Protein AF-A0A2M6K9W8-F1 (afdb_monomer)

Foldseek 3Di:
DKDKDKDADCDQDWFAPKDKDKDAWDDKAWDDWPPVPPRTRHNPTITIIMTDGDDPAWDKMKMKIWTDDPRDIDIDMDIDIDGDDPPPPPPPPPDPPDDDDDDDDDDDPDDDDDDPPVPPPVVVVVVVVVVVVVVVPPPD

Organism: NCBI:txid1974570

Solvent-accessible surface area (backbone atoms only — not comparable to full-atom values): 8978 Å² total; per-residue (Å²): 87,78,50,78,46,78,47,69,36,91,60,92,67,53,24,32,81,68,44,68,51,48,79,71,36,59,73,68,42,83,74,50,37,66,83,86,71,79,78,43,49,32,61,90,34,50,36,33,32,38,30,49,33,91,75,94,51,62,40,80,38,47,36,40,42,36,28,31,46,98,92,42,76,50,74,52,74,50,76,49,76,49,80,51,79,77,84,76,75,68,76,88,69,84,68,76,87,77,79,88,73,82,78,89,85,74,90,72,90,81,79,85,82,82,73,69,83,69,63,58,65,61,56,53,56,56,54,54,53,53,53,55,60,56,60,67,69,72,78,121

pLDDT: mean 79.59, std 19.23, range [40.41, 97.88]

Sequence (140 aa):
VTYTNKVTNPGTVALNNVRLTDDKCGPVEYISGDTNGDSELDTTETWVYTCQAELTKTTINTITASGEANGLIARDFAIVTVVVAPVVVAPVVVAPVVVPKLPNTGVTSARNNIPWNIIVPAGIFAVLTLFYFTRRKQII

Nearest PDB structures (foldseek):
  1gyv-assembly1_A  TM=5.907E-01  e=1.421E-02  Mus musculus
  3zy7-assembly1_B  TM=5.871E-01  e=1.777E-02  Mus musculus
  3mnm-assembly1_A  TM=5.242E-01  e=1.777E-02  Saccharomyces cerevisiae
  3mnm-assembly3_C  TM=5.075E-01  e=4.605E-02  Saccharomyces cerevisiae
  8iox-assembly5_I  TM=3.648E-01  e=2.194E+00  Escherichia coli

Radius of gyration: 37.8 Å; Cα contacts (8 Å, |Δi|>4): 186; chains: 1; bounding box: 104×50×60 Å

Mean predicted aligned error: 15.9 Å

Secondary structure (DSSP, 8-state):
-EEEEEEE--SSS-BEEEEEEESS--S-EEEE--SSSSSSB-TT-EEEEEEE---SS-EEEEEEEEEEETTEEEEEEEEEEE----------------PPPPP------------GGGTHHHHHHHHHHHHHHHHHTS--

Structure (mmCIF, N/CA/C/O backbone):
data_AF-A0A2M6K9W8-F1
#
_entry.id   AF-A0A2M6K9W8-F1
#
loop_
_atom_site.group_PDB
_atom_site.id
_atom_site.type_symbol
_atom_site.label_atom_id
_atom_site.label_alt_id
_atom_site.label_comp_id
_atom_site.label_asym_id
_atom_site.label_entity_id
_atom_site.label_seq_id
_atom_site.pdbx_PDB_ins_code
_atom_site.Cartn_x
_atom_site.Cartn_y
_atom_site.Cartn_z
_atom_site.occupancy
_atom_site.B_iso_or_equiv
_atom_site.auth_seq_id
_atom_site.auth_comp_id
_atom_site.auth_asym_id
_atom_site.auth_atom_id
_atom_site.pdbx_PDB_model_num
ATOM 1 N N . VAL A 1 1 ? -4.841 -5.927 13.943 1.00 93.00 1 VAL A N 1
ATOM 2 C CA . VAL A 1 1 ? -5.210 -6.067 12.516 1.00 93.00 1 VAL A CA 1
ATOM 3 C C . VAL A 1 1 ? -3.937 -5.985 11.707 1.00 93.00 1 VAL A C 1
ATOM 5 O O . VAL A 1 1 ? -3.122 -5.114 11.986 1.00 93.00 1 VAL A O 1
ATOM 8 N N . THR A 1 2 ? -3.752 -6.906 10.768 1.00 94.50 2 THR A N 1
ATOM 9 C CA . THR A 1 2 ? -2.596 -6.912 9.865 1.00 94.50 2 THR A CA 1
ATOM 10 C C . THR A 1 2 ? -3.071 -6.478 8.491 1.00 94.50 2 THR A C 1
ATOM 12 O O . THR A 1 2 ? -4.002 -7.081 7.957 1.00 94.50 2 THR A O 1
ATOM 15 N N . TYR A 1 3 ? -2.452 -5.439 7.940 1.00 95.12 3 TYR A N 1
ATOM 16 C CA . TYR A 1 3 ? -2.710 -4.992 6.578 1.00 95.12 3 TYR A CA 1
ATOM 17 C C . TYR A 1 3 ? -1.643 -5.559 5.652 1.00 95.12 3 TYR A C 1
ATOM 19 O O . TYR A 1 3 ? -0.454 -5.458 5.942 1.00 95.12 3 TYR A O 1
ATOM 27 N N . THR A 1 4 ? -2.074 -6.132 4.531 1.00 95.88 4 THR A N 1
ATOM 28 C CA . THR A 1 4 ? -1.193 -6.582 3.451 1.00 95.88 4 THR A CA 1
ATOM 29 C C . THR A 1 4 ? -1.560 -5.821 2.190 1.00 95.88 4 THR A C 1
ATOM 31 O O . THR A 1 4 ? -2.684 -5.930 1.702 1.00 95.88 4 THR A O 1
ATOM 34 N N . ASN A 1 5 ? -0.608 -5.058 1.669 1.00 95.38 5 ASN A N 1
ATOM 35 C CA . ASN A 1 5 ? -0.805 -4.155 0.545 1.00 95.38 5 ASN A CA 1
ATOM 36 C C . ASN A 1 5 ? -0.008 -4.645 -0.658 1.00 95.38 5 ASN A C 1
ATOM 38 O O . ASN A 1 5 ? 1.132 -5.080 -0.508 1.00 95.38 5 ASN A O 1
ATOM 42 N N . LYS A 1 6 ? -0.615 -4.569 -1.843 1.00 95.44 6 LYS A N 1
ATOM 43 C CA . LYS A 1 6 ? 0.027 -4.881 -3.121 1.00 95.44 6 LYS A CA 1
ATOM 44 C C . LYS A 1 6 ? 0.098 -3.619 -3.960 1.00 95.44 6 LYS A C 1
ATOM 46 O O . LYS A 1 6 ? -0.919 -2.958 -4.144 1.00 95.44 6 LYS A O 1
ATOM 51 N N . VAL A 1 7 ? 1.286 -3.314 -4.457 1.00 96.25 7 VAL A N 1
ATOM 52 C CA . VAL A 1 7 ? 1.592 -2.109 -5.222 1.00 96.25 7 VAL A CA 1
ATOM 53 C C . VAL A 1 7 ? 2.067 -2.540 -6.595 1.00 96.25 7 VAL A C 1
ATOM 55 O O . VAL A 1 7 ? 2.959 -3.376 -6.711 1.00 96.25 7 VAL A O 1
ATOM 58 N N . THR A 1 8 ? 1.453 -1.984 -7.627 1.00 93.44 8 THR A N 1
ATOM 59 C CA . THR A 1 8 ? 1.759 -2.272 -9.030 1.00 93.44 8 THR A CA 1
ATOM 60 C C . THR A 1 8 ? 2.065 -0.977 -9.759 1.00 93.44 8 THR A C 1
ATOM 62 O O . THR A 1 8 ? 1.540 0.073 -9.386 1.00 93.44 8 THR A O 1
ATOM 65 N N . ASN A 1 9 ? 2.847 -1.054 -10.830 1.00 93.94 9 ASN A N 1
ATOM 66 C CA . ASN A 1 9 ? 3.107 0.075 -11.712 1.00 93.94 9 ASN A CA 1
ATOM 67 C C . ASN A 1 9 ? 2.258 -0.043 -12.994 1.00 93.94 9 ASN A C 1
ATOM 69 O O . ASN A 1 9 ? 2.606 -0.820 -13.881 1.00 93.94 9 ASN A O 1
ATOM 73 N N . PRO A 1 10 ? 1.148 0.711 -13.123 1.00 89.12 10 PRO A N 1
ATOM 74 C CA . PRO A 1 10 ? 0.313 0.692 -14.326 1.00 89.12 10 PRO A CA 1
ATOM 75 C C . PRO A 1 10 ? 0.899 1.511 -15.491 1.00 89.12 10 PRO A C 1
ATOM 77 O O . PRO A 1 10 ? 0.269 1.610 -16.544 1.00 89.12 10 PRO A O 1
ATOM 80 N N . GLY A 1 11 ? 2.044 2.170 -15.291 1.00 89.50 11 GLY A N 1
ATOM 81 C CA . GLY A 1 11 ? 2.724 2.965 -16.306 1.00 89.50 11 GLY A CA 1
ATOM 82 C C . GLY A 1 11 ? 3.526 2.115 -17.294 1.00 89.50 11 GLY A C 1
ATOM 83 O O . GLY A 1 11 ? 3.342 0.910 -17.419 1.00 89.50 11 GLY A O 1
ATOM 84 N N . THR A 1 12 ? 4.438 2.770 -18.015 1.00 89.06 12 THR A N 1
ATOM 85 C CA . THR A 1 12 ? 5.323 2.128 -19.008 1.00 89.06 12 THR A CA 1
ATOM 86 C C . THR A 1 12 ? 6.809 2.252 -18.666 1.00 89.06 12 THR A C 1
ATOM 88 O O . THR A 1 12 ? 7.650 1.843 -19.459 1.00 89.06 12 THR A O 1
ATOM 91 N N . VAL A 1 13 ? 7.142 2.878 -17.536 1.00 92.00 13 VAL A N 1
ATOM 92 C CA . VAL A 1 13 ? 8.515 3.142 -17.078 1.00 92.00 13 VAL A CA 1
ATOM 93 C C . VAL A 1 13 ? 8.609 2.689 -15.629 1.00 92.00 13 VAL A C 1
ATOM 95 O O . VAL A 1 13 ? 7.685 2.975 -14.865 1.00 92.00 13 VAL A O 1
ATOM 98 N N . ALA A 1 14 ? 9.687 1.992 -15.269 1.00 94.81 14 ALA A N 1
ATOM 99 C CA . ALA A 1 14 ? 9.944 1.542 -13.905 1.00 94.81 14 ALA A CA 1
ATOM 100 C C . ALA A 1 14 ? 9.956 2.722 -12.916 1.00 94.81 14 ALA A C 1
ATOM 102 O O . ALA A 1 14 ? 10.365 3.836 -13.261 1.00 94.81 14 ALA A O 1
ATOM 103 N N . LEU A 1 15 ? 9.443 2.493 -11.706 1.00 95.06 15 LEU A N 1
ATOM 104 C CA . LEU A 1 15 ? 9.387 3.504 -10.649 1.00 95.06 15 LEU A CA 1
ATOM 105 C C . LEU A 1 15 ? 10.497 3.249 -9.632 1.00 95.06 15 LEU A C 1
ATOM 107 O O . LEU A 1 15 ? 10.547 2.183 -9.027 1.00 95.06 15 LEU A O 1
ATOM 111 N N . ASN A 1 16 ? 11.323 4.253 -9.364 1.00 95.38 16 ASN A N 1
ATOM 112 C CA . ASN A 1 16 ? 12.279 4.225 -8.263 1.00 95.38 16 ASN A CA 1
ATOM 113 C C . ASN A 1 16 ? 11.715 4.941 -7.019 1.00 95.38 16 ASN A C 1
ATOM 115 O O . ASN A 1 16 ? 10.610 5.491 -7.034 1.00 95.38 16 ASN A O 1
ATOM 119 N N . ASN A 1 17 ? 12.460 4.885 -5.908 1.00 95.50 17 ASN A N 1
ATOM 120 C CA . ASN A 1 17 ? 12.090 5.494 -4.621 1.00 95.50 17 ASN A CA 1
ATOM 121 C C . ASN A 1 17 ? 10.648 5.161 -4.174 1.00 95.50 17 ASN A C 1
ATOM 123 O O . ASN A 1 17 ? 9.932 6.018 -3.646 1.00 95.50 17 ASN A O 1
ATOM 127 N N . VAL A 1 18 ? 10.212 3.915 -4.396 1.00 96.50 18 VAL A N 1
ATOM 128 C CA . VAL A 1 18 ? 8.847 3.485 -4.081 1.00 96.50 18 VAL A CA 1
ATOM 129 C C . VAL A 1 18 ? 8.645 3.425 -2.570 1.00 96.50 18 VAL A C 1
ATOM 131 O O . VAL A 1 18 ? 9.395 2.778 -1.837 1.00 96.50 18 VAL A O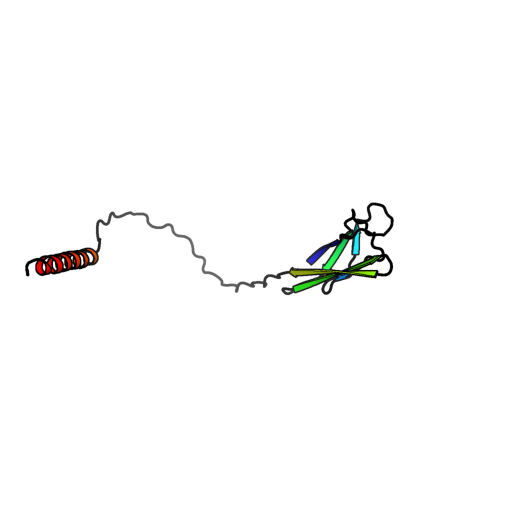 1
ATOM 134 N N . ARG A 1 19 ? 7.619 4.125 -2.085 1.00 92.62 19 ARG A N 1
ATOM 135 C CA . ARG A 1 19 ? 7.304 4.272 -0.661 1.00 92.62 19 ARG A CA 1
ATOM 136 C C . ARG A 1 19 ? 5.822 4.079 -0.418 1.00 92.62 19 ARG A C 1
ATOM 138 O O . ARG A 1 19 ? 4.996 4.609 -1.157 1.00 92.62 19 ARG A O 1
ATOM 145 N N . LEU A 1 20 ? 5.510 3.388 0.674 1.00 96.19 20 LEU A N 1
AT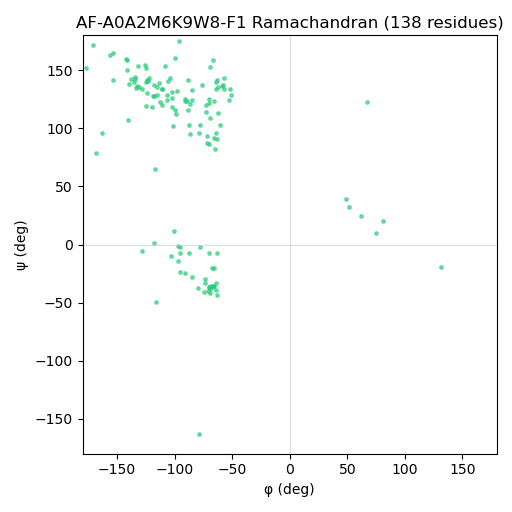OM 146 C CA . LEU A 1 20 ? 4.165 3.284 1.224 1.00 96.19 20 LEU A CA 1
ATOM 147 C C . LEU A 1 20 ? 4.105 3.941 2.598 1.00 96.19 20 LEU A C 1
ATOM 149 O O . LEU A 1 20 ? 4.973 3.723 3.443 1.00 96.19 20 LEU A O 1
ATOM 153 N N . THR A 1 21 ? 3.050 4.713 2.825 1.00 95.38 21 THR A N 1
ATOM 154 C CA . THR A 1 21 ? 2.735 5.325 4.119 1.00 95.38 21 THR A CA 1
ATOM 155 C C . THR A 1 21 ? 1.270 5.103 4.440 1.00 95.38 21 THR A C 1
ATOM 157 O O . THR A 1 21 ? 0.424 5.300 3.571 1.00 95.38 21 THR A O 1
ATOM 160 N N . ASP A 1 22 ? 0.967 4.748 5.680 1.00 96.88 22 ASP A N 1
ATOM 161 C CA . ASP A 1 22 ? -0.386 4.442 6.138 1.00 96.88 22 ASP A CA 1
ATOM 162 C C . ASP A 1 22 ? -0.753 5.329 7.343 1.00 96.88 22 ASP A C 1
ATOM 164 O O . ASP A 1 22 ? 0.102 5.657 8.169 1.00 96.88 22 ASP A O 1
ATOM 168 N N . ASP A 1 23 ? -2.007 5.789 7.406 1.00 96.81 23 ASP A N 1
ATOM 169 C CA . ASP A 1 23 ? -2.481 6.759 8.398 1.00 96.81 23 ASP A CA 1
ATOM 170 C C . ASP A 1 23 ? -2.974 6.142 9.724 1.00 96.81 23 ASP A C 1
ATOM 172 O O . ASP A 1 23 ? -3.298 6.888 10.662 1.00 96.81 23 ASP A O 1
ATOM 176 N N . LYS A 1 24 ? -3.083 4.812 9.825 1.00 95.75 24 LYS A N 1
ATOM 177 C CA . LYS A 1 24 ? -3.426 4.093 11.073 1.00 95.75 24 LYS A CA 1
ATOM 178 C C . LYS A 1 24 ? -2.441 2.983 11.415 1.00 95.75 24 LYS A C 1
ATOM 180 O O . LYS A 1 24 ? -2.574 2.379 12.479 1.00 95.75 24 LYS A O 1
ATOM 185 N N . CYS A 1 25 ? -1.481 2.706 10.544 1.00 93.56 25 CYS A N 1
ATOM 186 C CA . CYS A 1 25 ? -0.613 1.549 10.627 1.00 93.56 25 CYS A CA 1
ATOM 187 C C . CYS A 1 25 ? 0.855 1.933 10.408 1.00 93.56 25 CYS A C 1
ATOM 189 O O . CYS A 1 25 ? 1.185 2.678 9.489 1.00 93.56 25 CYS A O 1
ATOM 191 N N . GLY A 1 26 ? 1.766 1.426 11.240 1.00 91.81 26 GLY A N 1
ATOM 192 C CA . GLY A 1 26 ? 3.187 1.734 11.088 1.00 91.81 26 GLY A CA 1
ATOM 193 C C . GLY A 1 26 ? 4.085 1.006 12.095 1.00 91.81 26 GLY A C 1
ATOM 194 O O . GLY A 1 26 ? 3.625 0.719 13.201 1.00 91.81 26 GLY A O 1
ATOM 195 N N . PRO A 1 27 ? 5.361 0.734 11.752 1.00 94.69 27 PRO A N 1
ATOM 196 C CA . PRO A 1 27 ? 6.004 1.011 10.462 1.00 94.69 27 PRO A CA 1
ATOM 197 C C . PRO A 1 27 ? 5.455 0.131 9.325 1.00 94.69 27 PRO A C 1
ATOM 199 O O . PRO A 1 27 ? 4.943 -0.961 9.566 1.00 94.69 27 PRO A O 1
ATOM 202 N N . VAL A 1 28 ? 5.529 0.631 8.087 1.00 96.31 28 VAL A N 1
ATOM 203 C CA . VAL A 1 28 ? 5.207 -0.158 6.889 1.00 96.31 28 VAL A CA 1
ATOM 204 C C . VAL A 1 28 ? 6.477 -0.833 6.391 1.00 96.31 28 VAL A C 1
ATOM 206 O O . VAL A 1 28 ? 7.480 -0.168 6.140 1.00 96.31 28 VAL A O 1
ATOM 209 N N . GLU A 1 29 ? 6.426 -2.151 6.250 1.00 96.50 29 GLU A N 1
ATOM 210 C CA . GLU A 1 29 ? 7.567 -2.995 5.905 1.00 96.50 29 GLU A CA 1
ATOM 211 C C . GLU A 1 29 ? 7.398 -3.569 4.498 1.00 96.50 29 GLU A C 1
ATOM 213 O O . GLU A 1 29 ? 6.324 -4.058 4.143 1.00 96.50 29 GLU A O 1
ATOM 218 N N . TYR A 1 30 ? 8.462 -3.512 3.697 1.00 96.69 30 TYR A N 1
ATOM 219 C CA . TYR A 1 30 ? 8.541 -4.212 2.416 1.00 96.69 30 TYR A CA 1
ATOM 220 C C . TYR A 1 30 ? 8.792 -5.704 2.649 1.00 96.69 30 TYR A C 1
ATOM 222 O O . TYR A 1 30 ? 9.614 -6.069 3.490 1.00 96.69 30 TYR A O 1
ATOM 230 N N . ILE A 1 31 ? 8.093 -6.557 1.901 1.00 97.50 31 ILE A N 1
ATOM 231 C CA . ILE A 1 31 ? 8.130 -8.012 2.078 1.00 97.50 31 ILE A CA 1
ATOM 232 C C . ILE A 1 31 ? 8.710 -8.719 0.857 1.00 97.50 31 ILE A C 1
ATOM 234 O O . ILE A 1 31 ? 9.576 -9.578 1.011 1.00 97.50 31 ILE A O 1
ATOM 238 N N . SER A 1 32 ? 8.228 -8.401 -0.344 1.00 97.69 32 SER A N 1
ATOM 239 C CA . SER A 1 32 ? 8.662 -9.051 -1.587 1.00 97.69 32 SER A CA 1
ATOM 240 C C . SER A 1 32 ? 8.116 -8.333 -2.821 1.00 97.69 32 SER A C 1
ATOM 242 O O . SER A 1 32 ? 7.242 -7.482 -2.692 1.00 97.69 32 SER A O 1
ATOM 244 N N . GLY A 1 33 ? 8.577 -8.717 -4.014 1.00 96.19 33 GLY A N 1
ATOM 245 C CA . GLY A 1 33 ? 7.969 -8.319 -5.289 1.00 96.19 33 GLY A CA 1
ATOM 246 C C . GLY A 1 33 ? 8.936 -7.786 -6.338 1.00 96.19 33 GLY A C 1
ATOM 247 O O . GLY A 1 33 ? 8.588 -7.829 -7.510 1.00 96.19 33 GLY A O 1
ATOM 248 N N . ASP A 1 34 ? 10.120 -7.359 -5.910 1.00 97.31 34 ASP A N 1
ATOM 249 C CA . ASP A 1 34 ? 11.288 -7.080 -6.747 1.00 97.31 34 ASP A CA 1
ATOM 250 C C . ASP A 1 34 ? 11.858 -8.419 -7.244 1.00 97.31 34 ASP A C 1
ATOM 252 O O . ASP A 1 34 ? 12.550 -9.146 -6.523 1.00 97.31 34 ASP A O 1
ATOM 256 N N . THR A 1 35 ? 11.413 -8.827 -8.427 1.00 97.31 35 THR A N 1
ATOM 257 C CA . THR A 1 35 ? 11.703 -10.130 -9.038 1.00 97.31 35 THR A CA 1
ATOM 258 C C . THR A 1 35 ? 13.019 -10.142 -9.792 1.00 97.31 35 THR A C 1
ATOM 260 O O . THR A 1 35 ? 13.631 -11.207 -9.918 1.00 97.31 35 THR A O 1
ATOM 263 N N . ASN A 1 36 ? 13.443 -8.987 -10.297 1.00 97.25 36 ASN A N 1
ATOM 264 C CA . ASN A 1 36 ? 14.677 -8.838 -11.053 1.00 97.25 36 ASN A CA 1
ATOM 265 C C . ASN A 1 36 ? 15.849 -8.327 -10.176 1.00 97.25 36 ASN A C 1
ATOM 267 O O . ASN A 1 36 ? 17.007 -8.498 -10.563 1.00 97.25 36 ASN A O 1
ATOM 271 N N . GLY A 1 37 ? 15.569 -7.823 -8.969 1.00 97.44 37 GLY A N 1
ATOM 272 C CA . GLY A 1 37 ? 16.540 -7.424 -7.951 1.00 97.44 37 GLY A CA 1
ATOM 273 C C . GLY A 1 37 ? 17.152 -6.040 -8.166 1.00 97.44 37 GLY A C 1
ATOM 274 O O . GLY A 1 37 ? 18.248 -5.792 -7.651 1.00 97.44 37 GLY A O 1
ATOM 275 N N . ASP A 1 38 ? 16.515 -5.167 -8.946 1.00 97.69 38 ASP A N 1
ATOM 276 C CA . ASP A 1 38 ? 17.051 -3.846 -9.296 1.00 97.69 38 ASP A CA 1
ATOM 277 C C . ASP A 1 38 ? 16.561 -2.706 -8.388 1.00 97.69 38 ASP A C 1
ATOM 279 O O . ASP A 1 38 ? 17.055 -1.580 -8.493 1.00 97.69 38 ASP A O 1
ATOM 283 N N . SER A 1 39 ? 15.681 -3.003 -7.425 1.00 97.19 39 SER A N 1
ATOM 284 C CA . SER A 1 39 ? 15.060 -2.020 -6.527 1.00 97.19 39 SER A CA 1
ATOM 285 C C . SER A 1 39 ? 14.204 -0.957 -7.233 1.00 97.19 39 SER A C 1
ATOM 287 O O . SER A 1 39 ? 13.974 0.123 -6.669 1.00 97.19 39 SER A O 1
ATOM 289 N N . GLU A 1 40 ? 13.683 -1.259 -8.420 1.00 97.12 40 GLU A N 1
ATOM 290 C CA . GLU A 1 40 ? 12.706 -0.456 -9.149 1.00 97.12 40 GLU A CA 1
ATOM 291 C C . GLU A 1 40 ? 11.404 -1.247 -9.335 1.00 97.12 40 GLU A C 1
ATOM 293 O O . GLU A 1 40 ? 11.404 -2.430 -9.641 1.00 97.12 40 GLU A O 1
ATOM 298 N N . LEU A 1 41 ? 10.250 -0.605 -9.136 1.00 96.50 41 LEU A N 1
ATOM 299 C CA . LEU A 1 41 ? 8.968 -1.262 -9.381 1.00 96.50 41 LEU A CA 1
ATOM 300 C C . LEU A 1 41 ? 8.680 -1.259 -10.882 1.00 96.50 41 LEU A C 1
ATOM 302 O O . LEU A 1 41 ? 8.138 -0.294 -11.448 1.00 96.50 41 LEU A O 1
ATOM 306 N N . ASP A 1 42 ? 9.026 -2.374 -11.504 1.00 97.50 42 ASP A N 1
ATOM 307 C CA . ASP A 1 42 ? 8.757 -2.660 -12.901 1.00 97.50 42 ASP A CA 1
ATOM 308 C C . ASP A 1 42 ? 7.260 -2.809 -13.204 1.00 97.50 42 ASP A C 1
ATOM 310 O O . ASP A 1 42 ? 6.422 -3.125 -12.357 1.00 97.50 42 ASP A O 1
ATOM 314 N N . THR A 1 43 ? 6.911 -2.637 -14.479 1.00 92.31 43 THR A N 1
ATOM 315 C CA . THR A 1 43 ? 5.523 -2.776 -14.968 1.00 92.31 43 THR A CA 1
ATOM 316 C C . THR A 1 43 ? 4.972 -4.202 -14.857 1.00 92.31 43 THR A C 1
ATOM 318 O O . THR A 1 43 ? 3.759 -4.407 -14.857 1.00 92.31 43 THR A O 1
ATOM 321 N N . THR A 1 44 ? 5.855 -5.198 -14.748 1.00 94.69 44 THR A N 1
ATOM 322 C CA . THR A 1 44 ? 5.506 -6.615 -14.572 1.00 94.69 44 THR A CA 1
ATOM 323 C C . THR A 1 44 ? 5.548 -7.067 -13.116 1.00 94.69 44 THR A C 1
ATOM 325 O O . THR A 1 44 ? 5.254 -8.228 -12.831 1.00 94.69 44 THR A O 1
ATOM 328 N N . GLU A 1 45 ? 5.912 -6.177 -12.196 1.00 94.12 45 GLU A N 1
ATOM 329 C CA . GLU A 1 45 ? 6.115 -6.506 -10.794 1.00 94.12 45 GLU A CA 1
ATOM 330 C C . GLU A 1 45 ? 4.927 -6.142 -9.910 1.00 94.12 45 GLU A C 1
ATOM 332 O O . GLU A 1 45 ? 4.036 -5.356 -10.244 1.00 94.12 45 GLU A O 1
ATOM 337 N N . THR A 1 46 ? 4.889 -6.768 -8.740 1.00 97.12 46 THR A N 1
ATOM 338 C CA . THR A 1 46 ? 3.914 -6.457 -7.700 1.00 97.12 46 THR A CA 1
ATOM 339 C C . THR A 1 46 ? 4.603 -6.511 -6.356 1.00 97.12 46 THR A C 1
ATOM 341 O O . THR A 1 46 ? 4.894 -7.592 -5.844 1.00 97.12 46 THR A O 1
ATOM 344 N N . TRP A 1 47 ? 4.828 -5.342 -5.771 1.00 97.88 47 TRP A N 1
ATOM 345 C CA . TRP A 1 47 ? 5.483 -5.218 -4.480 1.00 97.88 47 TRP A CA 1
ATOM 346 C C . TRP A 1 47 ? 4.482 -5.377 -3.341 1.00 97.88 47 TRP A C 1
ATOM 348 O O . TRP A 1 47 ? 3.394 -4.797 -3.346 1.00 97.88 47 TRP A O 1
ATOM 358 N N . VAL A 1 48 ? 4.846 -6.197 -2.364 1.00 97.44 48 VAL A N 1
ATOM 359 C CA . VAL A 1 48 ? 4.042 -6.555 -1.203 1.00 97.44 48 VAL A CA 1
ATOM 360 C C . VAL A 1 48 ? 4.607 -5.860 0.022 1.00 97.44 48 VAL A C 1
ATOM 362 O O . VAL A 1 48 ? 5.789 -5.987 0.337 1.00 97.44 48 VAL A O 1
ATOM 365 N N . TYR A 1 49 ? 3.728 -5.176 0.743 1.00 97.12 49 TYR A N 1
ATOM 366 C CA . TYR A 1 49 ? 4.040 -4.503 1.994 1.00 97.12 49 TYR A CA 1
ATOM 367 C C . TYR A 1 49 ? 3.117 -4.981 3.105 1.00 97.12 49 TYR A C 1
ATOM 369 O O . TYR A 1 49 ? 1.961 -5.341 2.858 1.00 97.12 49 TYR A O 1
ATOM 377 N N . THR A 1 50 ? 3.601 -4.940 4.341 1.00 96.69 50 THR A N 1
ATOM 378 C CA . THR A 1 50 ? 2.809 -5.268 5.525 1.00 96.69 50 THR A CA 1
ATOM 379 C C . THR A 1 50 ? 2.964 -4.217 6.607 1.00 96.69 50 THR A C 1
ATOM 381 O O . THR A 1 50 ? 3.985 -3.541 6.701 1.00 96.69 50 THR A O 1
ATOM 384 N N . CYS A 1 51 ? 1.946 -4.093 7.445 1.00 95.88 51 CYS A N 1
ATOM 385 C CA . CYS A 1 51 ? 2.032 -3.354 8.695 1.00 95.88 51 CYS A CA 1
ATOM 386 C C . CYS A 1 51 ? 0.961 -3.876 9.668 1.00 95.88 51 CYS A C 1
ATOM 388 O O . CYS A 1 51 ? 0.004 -4.554 9.267 1.00 95.88 51 CYS A O 1
ATOM 390 N N . GLN A 1 52 ? 1.107 -3.566 10.956 1.00 95.06 52 GLN A N 1
ATOM 391 C CA . GLN A 1 52 ? 0.133 -3.940 11.982 1.00 95.06 52 GLN A CA 1
ATOM 392 C C . GLN A 1 52 ? -0.412 -2.719 12.724 1.00 95.06 52 GLN A C 1
ATOM 394 O O . GLN A 1 52 ? 0.310 -1.764 12.998 1.00 95.06 52 GLN A O 1
ATOM 399 N N . ALA A 1 53 ? -1.700 -2.778 13.065 1.00 94.19 53 ALA A N 1
ATOM 400 C CA . ALA A 1 53 ? -2.381 -1.779 13.882 1.00 94.19 53 ALA A CA 1
ATOM 401 C C . ALA A 1 53 ? -3.338 -2.442 14.879 1.00 94.19 53 ALA A C 1
ATOM 403 O O . ALA A 1 53 ? -4.084 -3.369 14.533 1.00 94.19 53 ALA A O 1
ATOM 404 N N . GLU A 1 54 ? -3.368 -1.947 16.112 1.00 93.88 54 GLU A N 1
ATOM 405 C CA . GLU A 1 54 ? -4.367 -2.333 17.108 1.00 93.88 54 GL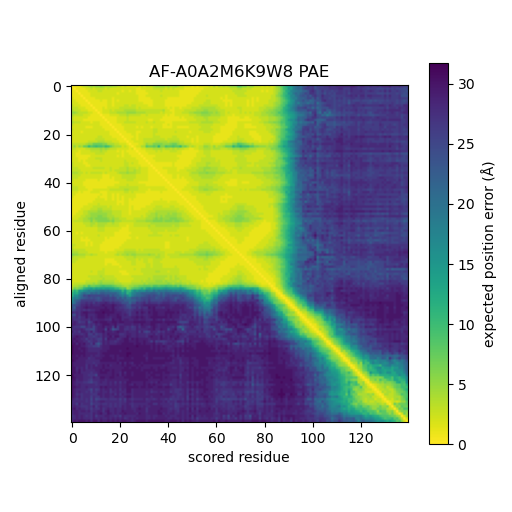U A CA 1
ATOM 406 C C . GLU A 1 54 ? -5.599 -1.431 16.986 1.00 93.88 54 GLU A C 1
ATOM 408 O O . GLU A 1 54 ? -5.531 -0.225 17.209 1.00 93.88 54 GLU A O 1
ATOM 413 N N . LEU A 1 55 ? -6.743 -2.015 16.618 1.00 93.06 55 LEU A N 1
ATOM 414 C CA . LEU A 1 55 ? -7.988 -1.277 16.409 1.00 93.06 55 LEU A CA 1
ATOM 415 C C . LEU A 1 55 ? -9.011 -1.658 17.479 1.00 93.06 55 LEU A C 1
ATOM 417 O O . LEU A 1 55 ? -9.385 -2.821 17.601 1.00 93.06 55 LEU A O 1
ATOM 421 N N . THR A 1 56 ? -9.499 -0.667 18.224 1.00 92.19 56 THR A N 1
ATOM 422 C CA . THR A 1 56 ? -10.540 -0.842 19.258 1.00 92.19 56 THR A CA 1
ATOM 423 C C . THR A 1 56 ? -11.921 -0.367 18.806 1.00 92.19 56 THR A C 1
ATOM 425 O O . THR A 1 56 ? -12.917 -0.596 19.489 1.00 92.19 56 THR A O 1
ATOM 428 N N . LYS A 1 57 ? -11.994 0.311 17.658 1.00 92.69 57 LYS A N 1
ATOM 429 C CA . LYS A 1 57 ? -13.217 0.861 17.067 1.00 92.69 57 LYS A CA 1
ATOM 430 C C . LYS A 1 57 ? -13.182 0.677 15.557 1.00 92.69 57 LYS A C 1
ATOM 432 O O . LYS A 1 57 ? -12.105 0.543 14.971 1.00 92.69 57 LYS A O 1
ATOM 437 N N . THR A 1 58 ? -14.359 0.722 14.932 1.00 94.69 58 THR A N 1
ATOM 438 C CA . THR A 1 58 ? -14.465 0.797 13.472 1.00 94.69 58 THR A CA 1
ATOM 439 C C . THR A 1 58 ? -13.618 1.951 12.958 1.00 94.69 58 THR A C 1
ATOM 441 O O . THR A 1 58 ? -13.774 3.087 13.406 1.00 94.69 58 THR A O 1
ATOM 444 N N . THR A 1 59 ? -12.704 1.636 12.050 1.00 95.69 59 THR A N 1
ATOM 445 C CA . THR A 1 59 ? -11.656 2.547 11.599 1.00 95.69 59 THR A CA 1
ATOM 446 C C . THR A 1 59 ? -11.662 2.602 10.082 1.00 95.69 59 THR A C 1
ATOM 448 O O . THR A 1 59 ? -11.719 1.568 9.419 1.00 95.69 59 THR A O 1
ATOM 451 N N . ILE A 1 60 ? -11.597 3.815 9.539 1.00 96.62 60 ILE A N 1
ATOM 452 C CA . ILE A 1 60 ? -11.283 4.047 8.131 1.00 96.62 60 ILE A CA 1
ATOM 453 C C . ILE A 1 60 ? -9.770 4.218 8.050 1.00 96.62 60 ILE A C 1
ATOM 455 O O . ILE A 1 60 ? -9.205 5.055 8.754 1.00 96.62 60 ILE A O 1
ATOM 459 N N . ASN A 1 61 ? -9.146 3.386 7.231 1.00 95.56 61 ASN A N 1
ATOM 460 C CA . ASN A 1 61 ? -7.718 3.354 6.986 1.00 95.56 61 ASN A CA 1
ATOM 461 C C . ASN A 1 61 ? -7.445 3.838 5.566 1.00 95.56 61 ASN A C 1
ATOM 463 O O . ASN A 1 61 ? -8.114 3.388 4.632 1.00 95.56 61 ASN A O 1
ATOM 467 N N . THR A 1 62 ? -6.473 4.726 5.413 1.00 95.56 62 THR A N 1
ATOM 468 C CA . THR A 1 62 ? -6.025 5.272 4.135 1.00 95.56 62 THR A CA 1
ATOM 469 C C . THR A 1 62 ? -4.529 5.040 3.992 1.00 95.56 62 THR A C 1
ATOM 471 O O . THR A 1 62 ? -3.725 5.573 4.756 1.00 95.56 62 THR A O 1
ATOM 474 N N . ILE A 1 63 ? -4.151 4.292 2.962 1.00 94.69 63 ILE A N 1
ATOM 475 C CA . ILE A 1 63 ? -2.755 4.089 2.589 1.00 94.69 63 ILE A CA 1
ATOM 476 C C . ILE A 1 63 ? -2.428 4.901 1.342 1.00 94.69 63 ILE A C 1
ATOM 478 O O . ILE A 1 63 ? -3.248 5.017 0.434 1.00 94.69 63 ILE A O 1
ATOM 482 N N . THR A 1 64 ? -1.231 5.477 1.313 1.00 96.00 64 THR A N 1
ATOM 483 C CA . THR A 1 64 ? -0.693 6.240 0.185 1.00 96.00 64 THR A CA 1
ATOM 484 C C . THR A 1 64 ? 0.554 5.549 -0.344 1.00 96.00 64 THR A C 1
ATOM 486 O O . THR A 1 64 ? 1.484 5.277 0.418 1.00 96.00 64 THR A O 1
ATOM 489 N N . ALA A 1 65 ? 0.576 5.298 -1.649 1.00 95.81 65 ALA A N 1
ATOM 490 C CA . ALA A 1 65 ? 1.741 4.829 -2.381 1.00 95.81 65 ALA A CA 1
ATOM 491 C C . ALA A 1 65 ? 2.355 5.978 -3.182 1.00 95.81 65 ALA A C 1
ATOM 493 O O . ALA A 1 65 ? 1.634 6.816 -3.727 1.00 95.81 65 ALA A O 1
ATOM 494 N N . SER A 1 66 ? 3.680 6.015 -3.276 1.00 94.12 66 SER A N 1
ATOM 495 C CA . SER A 1 66 ? 4.395 6.936 -4.157 1.00 94.12 66 SER A CA 1
ATOM 496 C C . SER A 1 66 ? 5.594 6.269 -4.807 1.00 94.12 66 SER A C 1
ATOM 498 O O . SER A 1 66 ? 6.221 5.423 -4.180 1.00 94.12 66 SER A O 1
ATOM 500 N N . GLY A 1 67 ? 5.949 6.707 -6.008 1.00 95.56 67 GLY A N 1
ATOM 501 C CA . GLY A 1 67 ? 7.183 6.336 -6.697 1.00 95.56 67 GLY A CA 1
ATOM 502 C C . GLY A 1 67 ? 7.589 7.435 -7.671 1.00 95.56 67 GLY A C 1
ATOM 503 O O . GLY A 1 67 ? 6.785 8.321 -7.977 1.00 95.56 67 GLY A O 1
ATOM 504 N N . GLU A 1 68 ? 8.827 7.402 -8.142 1.00 96.00 68 GLU A N 1
ATOM 505 C CA . GLU A 1 68 ? 9.388 8.439 -9.003 1.00 96.00 68 GLU A CA 1
ATOM 506 C C . GLU A 1 68 ? 9.894 7.848 -10.321 1.00 96.00 68 GLU A C 1
ATOM 508 O O . GLU A 1 68 ? 10.464 6.762 -10.361 1.00 96.00 68 GLU A O 1
ATOM 513 N N . ALA A 1 69 ? 9.681 8.569 -11.418 1.00 90.50 69 ALA A N 1
ATOM 514 C CA . ALA A 1 69 ? 10.239 8.238 -12.726 1.00 90.50 69 ALA A CA 1
ATOM 515 C C . ALA A 1 69 ? 10.380 9.508 -13.562 1.00 90.50 69 ALA A C 1
ATOM 517 O O . ALA A 1 69 ? 9.513 10.382 -13.527 1.00 90.50 69 ALA A O 1
ATOM 518 N N . ASN A 1 70 ? 11.464 9.619 -14.335 1.00 92.88 70 ASN A N 1
ATOM 519 C CA . ASN A 1 70 ? 11.723 10.758 -15.230 1.00 92.88 70 ASN A CA 1
ATOM 520 C C . ASN A 1 70 ? 11.608 12.141 -14.547 1.00 92.88 70 ASN A C 1
ATOM 522 O O . ASN A 1 70 ? 11.194 13.116 -15.172 1.00 92.88 70 ASN A O 1
ATOM 526 N N . GLY A 1 71 ? 11.945 12.230 -13.255 1.00 90.50 71 GLY A N 1
ATOM 527 C CA . GLY A 1 71 ? 11.841 13.464 -12.467 1.00 90.50 71 GLY A CA 1
ATOM 528 C C . GLY A 1 71 ? 10.414 13.854 -12.054 1.00 90.50 71 GLY A C 1
ATOM 529 O O . GLY A 1 71 ? 10.207 14.958 -11.553 1.00 90.50 71 GLY A O 1
ATOM 530 N N . LEU A 1 72 ? 9.432 12.974 -12.255 1.00 90.06 72 LEU A N 1
ATOM 531 C CA . LEU A 1 72 ? 8.053 13.131 -11.800 1.00 90.06 72 LEU A CA 1
ATOM 532 C C . LEU A 1 72 ? 7.762 12.172 -10.645 1.00 90.06 72 LEU A C 1
ATOM 534 O O . LEU A 1 72 ? 8.357 11.102 -10.550 1.00 90.06 72 LEU A O 1
ATOM 538 N N . ILE A 1 73 ? 6.799 12.546 -9.802 1.00 91.62 73 ILE A N 1
ATOM 539 C CA . ILE A 1 73 ? 6.334 11.731 -8.677 1.00 91.62 73 ILE A CA 1
ATOM 540 C C . ILE A 1 73 ? 4.915 11.247 -8.978 1.00 91.62 73 ILE A C 1
ATOM 542 O O . ILE A 1 73 ? 4.001 12.060 -9.129 1.00 91.62 73 ILE A O 1
ATOM 546 N N . ALA A 1 74 ? 4.726 9.932 -9.024 1.00 91.31 74 ALA A N 1
ATOM 547 C CA . ALA A 1 74 ? 3.417 9.294 -9.056 1.00 91.31 74 ALA A CA 1
ATOM 548 C C . ALA A 1 74 ? 2.923 9.052 -7.625 1.00 91.31 74 ALA A C 1
ATOM 550 O O . ALA A 1 74 ? 3.708 8.704 -6.739 1.00 91.31 74 ALA A O 1
ATOM 551 N N . ARG A 1 75 ? 1.622 9.245 -7.390 1.00 93.00 75 ARG A N 1
ATOM 552 C CA . ARG A 1 75 ? 0.968 8.958 -6.108 1.00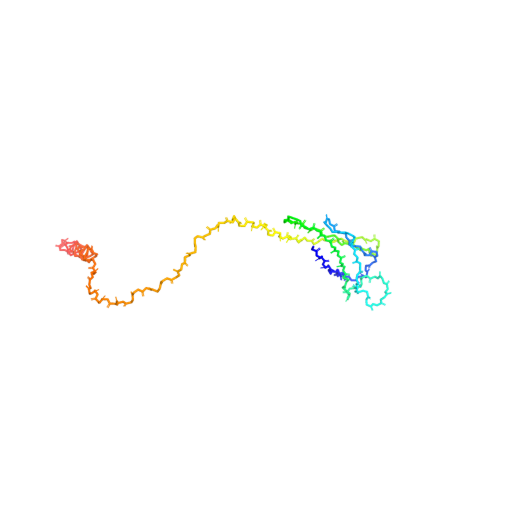 93.00 75 ARG A CA 1
ATOM 553 C C . ARG A 1 75 ? -0.381 8.297 -6.333 1.00 93.00 75 ARG A C 1
ATOM 555 O O . ARG A 1 75 ? -1.105 8.700 -7.238 1.00 93.00 75 ARG A O 1
ATOM 562 N N . ASP A 1 76 ? -0.715 7.352 -5.468 1.00 95.38 76 ASP A N 1
ATOM 563 C CA . ASP A 1 76 ? -2.022 6.699 -5.430 1.00 95.38 76 ASP A CA 1
ATOM 564 C C . ASP A 1 76 ? -2.458 6.440 -3.983 1.00 95.38 76 ASP A C 1
ATOM 566 O O . ASP A 1 76 ? -1.626 6.441 -3.067 1.00 95.38 76 ASP A O 1
ATOM 570 N N . PHE A 1 77 ? -3.756 6.245 -3.764 1.00 91.88 77 PHE A N 1
ATOM 571 C CA . PHE A 1 77 ? -4.325 5.983 -2.447 1.00 91.88 77 PHE A CA 1
ATOM 572 C C . PHE A 1 77 ? -5.334 4.837 -2.470 1.00 91.88 77 PHE A C 1
ATOM 574 O O . PHE A 1 77 ? -6.146 4.707 -3.382 1.00 91.88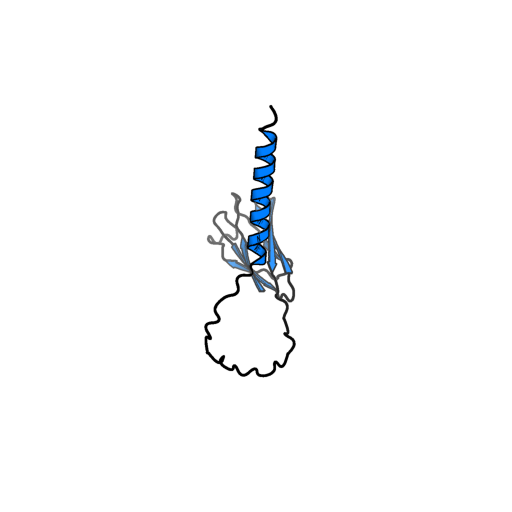 77 PHE A O 1
ATOM 581 N N . ALA A 1 78 ? -5.345 4.047 -1.398 1.00 92.50 78 ALA A N 1
ATOM 582 C CA . ALA A 1 78 ? -6.372 3.043 -1.156 1.00 92.50 78 ALA A CA 1
ATOM 583 C C . ALA A 1 78 ? -7.017 3.267 0.212 1.00 92.50 78 ALA A C 1
ATOM 585 O O . ALA A 1 78 ? -6.345 3.593 1.191 1.00 92.50 78 ALA A O 1
ATOM 586 N N . ILE A 1 79 ? -8.339 3.101 0.270 1.00 94.06 79 ILE A N 1
ATOM 587 C CA . ILE A 1 79 ? -9.138 3.341 1.473 1.00 94.06 79 ILE A CA 1
ATOM 588 C C . ILE A 1 79 ? -9.910 2.071 1.808 1.00 94.06 79 ILE A C 1
ATOM 590 O O . ILE A 1 79 ? -10.591 1.502 0.954 1.00 94.06 79 ILE A O 1
ATOM 594 N N . VAL A 1 80 ? -9.842 1.645 3.067 1.00 94.00 80 VAL A N 1
ATOM 595 C CA . VAL A 1 80 ? -10.584 0.488 3.574 1.00 94.00 80 VAL A CA 1
ATOM 596 C C . VAL A 1 80 ? -11.229 0.812 4.915 1.00 94.00 80 VAL A C 1
ATOM 598 O O . VAL A 1 80 ? -10.655 1.506 5.750 1.00 94.00 80 VAL A O 1
ATOM 601 N N . THR A 1 81 ? -12.443 0.309 5.138 1.00 95.19 81 THR A N 1
ATOM 602 C CA . THR A 1 81 ? -13.109 0.397 6.443 1.00 95.19 81 THR A CA 1
ATOM 603 C C . THR A 1 81 ? -13.005 -0.942 7.155 1.00 95.19 81 THR A C 1
ATOM 605 O O . THR A 1 81 ? -13.533 -1.945 6.678 1.00 95.19 81 THR A O 1
ATOM 608 N N . VAL A 1 82 ? -12.352 -0.953 8.314 1.00 94.19 82 VAL A N 1
ATOM 609 C CA . VAL A 1 82 ? -12.267 -2.120 9.192 1.00 94.19 82 VAL A CA 1
ATOM 610 C C . VAL A 1 82 ? -13.307 -1.969 10.290 1.00 94.19 82 VAL A C 1
ATOM 612 O O . VAL A 1 82 ? -13.204 -1.081 11.136 1.00 94.19 82 VAL A O 1
ATOM 615 N N . VAL A 1 83 ? -14.326 -2.826 10.272 1.00 93.12 83 VAL A N 1
ATOM 616 C CA . VAL A 1 83 ? -15.386 -2.827 11.285 1.00 93.12 83 VAL A CA 1
ATOM 617 C C . VAL A 1 83 ? -14.959 -3.639 12.503 1.00 93.12 83 VAL A C 1
ATOM 619 O O . VAL A 1 83 ? -14.615 -4.813 12.394 1.00 93.12 83 VAL A O 1
ATOM 622 N N . VAL A 1 84 ? -15.000 -3.012 13.677 1.00 89.50 84 VAL A N 1
ATOM 623 C CA . VAL A 1 84 ? -14.831 -3.713 14.953 1.00 89.50 84 VAL A CA 1
ATOM 624 C C . VAL A 1 84 ? -16.225 -3.929 15.517 1.00 89.50 84 VAL A C 1
ATOM 626 O O . VAL A 1 84 ? -16.939 -2.965 15.797 1.00 89.50 84 VAL A O 1
ATOM 629 N N . ALA A 1 85 ? -16.634 -5.192 15.642 1.00 81.00 85 ALA A N 1
ATOM 630 C CA . ALA A 1 85 ? -17.912 -5.512 16.258 1.00 81.00 85 ALA A CA 1
ATOM 631 C C . ALA A 1 85 ? -17.900 -5.028 17.718 1.00 81.00 85 ALA A C 1
ATOM 633 O O . ALA A 1 85 ? -16.906 -5.249 18.419 1.00 81.00 85 ALA A O 1
ATOM 634 N N . PRO A 1 86 ? -18.970 -4.372 18.200 1.00 73.81 86 PRO A N 1
ATOM 635 C CA . PRO A 1 86 ? -19.062 -4.041 19.609 1.00 73.81 86 PRO A CA 1
ATOM 636 C C . PRO A 1 86 ? -18.995 -5.338 20.415 1.00 73.81 86 PRO A C 1
ATOM 638 O O . PRO A 1 86 ? -19.648 -6.326 20.070 1.00 73.81 86 PRO A O 1
ATOM 641 N N . VAL A 1 87 ? -18.217 -5.330 21.499 1.00 66.94 87 VAL A N 1
ATOM 642 C CA . VAL A 1 87 ? -18.269 -6.404 22.489 1.00 66.94 87 VAL A CA 1
ATOM 643 C C . VAL A 1 87 ? -19.663 -6.350 23.099 1.00 66.94 87 VAL A C 1
ATOM 645 O O . VAL A 1 87 ? -19.938 -5.543 23.986 1.00 66.94 87 VAL A O 1
ATOM 648 N N . VAL A 1 88 ? -20.575 -7.170 22.582 1.00 67.69 88 VAL A N 1
ATOM 649 C CA . VAL A 1 88 ? -21.866 -7.398 23.218 1.00 67.69 88 VAL A CA 1
ATOM 650 C C . VAL A 1 88 ? -21.591 -8.200 24.480 1.00 67.69 88 VAL A C 1
ATOM 652 O O . VAL A 1 88 ? -21.611 -9.427 24.485 1.00 67.69 88 VAL A O 1
ATOM 655 N N . VAL A 1 89 ? -21.290 -7.504 25.576 1.00 64.31 89 VAL A N 1
ATOM 656 C CA . VAL A 1 89 ? -21.469 -8.099 26.896 1.00 64.31 89 VAL A CA 1
ATOM 657 C C . VAL A 1 89 ? -22.974 -8.283 27.020 1.00 64.31 89 VAL A C 1
ATOM 659 O O . VAL A 1 89 ? -23.696 -7.350 27.370 1.00 64.31 89 VAL A O 1
ATOM 662 N N . ALA A 1 90 ? -23.467 -9.459 26.621 1.00 63.16 90 ALA A N 1
ATOM 663 C CA . ALA A 1 90 ? -24.832 -9.838 26.921 1.00 63.16 90 ALA A CA 1
ATOM 664 C C . ALA A 1 90 ? -25.004 -9.621 28.431 1.00 63.16 90 ALA A C 1
ATOM 666 O O . ALA A 1 90 ? -24.141 -10.078 29.193 1.00 63.16 90 ALA A O 1
ATOM 667 N N . PRO A 1 91 ? -26.044 -8.901 28.893 1.00 68.38 91 PRO A N 1
ATOM 668 C CA . PRO A 1 91 ? -26.337 -8.914 30.313 1.00 68.38 91 PRO A CA 1
ATOM 669 C C . PRO A 1 91 ? -26.413 -10.383 30.724 1.00 68.38 91 PRO A C 1
ATOM 671 O O . PRO A 1 91 ? -27.017 -11.187 30.009 1.00 68.38 91 PRO A O 1
ATOM 674 N N . VAL A 1 92 ? -25.767 -10.748 31.834 1.00 63.25 92 VAL A N 1
ATOM 675 C CA . VAL A 1 92 ? -25.949 -12.067 32.445 1.00 63.25 92 VAL A CA 1
ATOM 676 C C . VAL A 1 92 ? -27.398 -12.120 32.917 1.00 63.25 92 VAL A C 1
ATOM 678 O O . VAL A 1 92 ? -27.723 -11.826 34.063 1.00 63.25 92 VAL A O 1
ATOM 681 N N . VAL A 1 93 ? -28.303 -12.424 31.995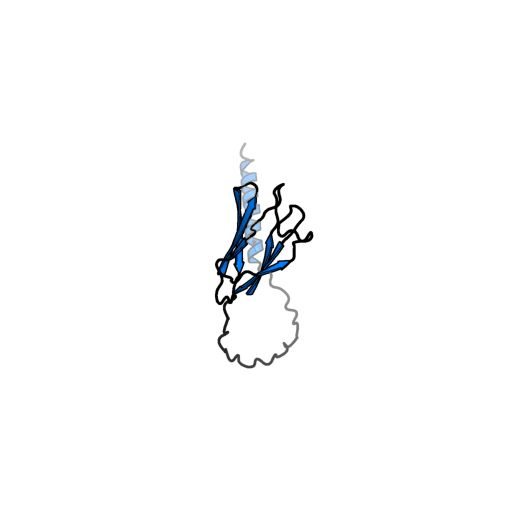 1.00 61.41 93 VAL A N 1
ATOM 682 C CA . VAL A 1 93 ? -29.657 -12.828 32.310 1.00 61.41 93 VAL A CA 1
ATOM 683 C C . VAL A 1 93 ? -29.537 -14.276 32.737 1.00 61.41 93 VAL A C 1
ATOM 685 O O . VAL A 1 93 ? -29.335 -15.173 31.921 1.00 61.41 93 VAL A O 1
ATOM 688 N N . VAL A 1 94 ? -29.598 -14.504 34.047 1.00 60.34 94 VAL A N 1
ATOM 689 C CA . VAL A 1 94 ? -29.826 -15.842 34.587 1.00 60.34 94 VAL A CA 1
ATOM 690 C C . VAL A 1 94 ? -31.216 -16.255 34.107 1.00 60.34 94 VAL A C 1
ATOM 692 O O . VAL A 1 94 ? -32.227 -15.914 34.717 1.00 60.34 94 VAL A O 1
ATOM 695 N N . ALA A 1 95 ? -31.280 -16.907 32.946 1.00 59.84 95 ALA A N 1
ATOM 696 C CA . ALA A 1 95 ? -32.515 -17.480 32.443 1.00 59.84 95 ALA A CA 1
ATOM 697 C C . ALA A 1 95 ? -32.949 -18.593 33.414 1.00 59.84 95 ALA A C 1
ATOM 699 O O . ALA A 1 95 ? -32.106 -19.406 33.808 1.00 59.84 95 ALA A O 1
ATOM 700 N N . PRO A 1 96 ? -34.230 -18.665 33.824 1.00 65.75 96 PRO A N 1
ATOM 701 C CA . PRO A 1 96 ? -34.708 -19.829 34.554 1.00 65.75 96 PRO A CA 1
ATOM 702 C C . PRO A 1 96 ? -34.481 -21.072 33.688 1.00 65.75 96 PRO A C 1
ATOM 704 O O . PRO A 1 96 ? -34.729 -21.050 32.483 1.00 65.75 96 PRO A O 1
ATOM 707 N N . VAL A 1 97 ? -33.998 -22.154 34.300 1.00 54.62 97 VAL A N 1
ATOM 708 C CA . VAL A 1 97 ? -33.851 -23.452 33.633 1.00 54.62 97 VAL A CA 1
ATOM 709 C C . VAL A 1 97 ? -35.236 -23.905 33.176 1.00 54.62 97 VAL A C 1
ATOM 711 O O . VAL A 1 97 ? -36.055 -24.350 33.977 1.00 54.62 97 VAL A O 1
ATOM 714 N N . VAL A 1 98 ? -35.515 -23.765 31.882 1.00 51.53 98 VAL A N 1
ATOM 715 C CA . VAL A 1 98 ? -36.746 -24.268 31.277 1.00 51.53 98 VAL A CA 1
ATOM 716 C C . VAL A 1 98 ? -36.482 -25.712 30.868 1.00 51.53 98 VAL A C 1
ATOM 718 O O . VAL A 1 98 ? -35.796 -25.967 29.881 1.00 51.53 98 VAL A O 1
ATOM 721 N N . VAL A 1 99 ? -36.984 -26.671 31.648 1.00 60.19 99 VAL A N 1
ATOM 722 C CA . VAL A 1 99 ? -36.945 -28.091 31.273 1.00 60.19 99 VAL A CA 1
ATOM 723 C C . VAL A 1 99 ? -37.966 -28.313 30.150 1.00 60.19 99 VAL A C 1
ATOM 725 O O . VAL A 1 99 ? -39.155 -28.064 30.369 1.00 60.19 99 VAL A O 1
ATOM 728 N N . PRO A 1 100 ? -37.561 -28.773 28.953 1.00 44.22 100 PRO A N 1
ATOM 729 C CA . PRO A 1 100 ? -38.502 -29.018 27.868 1.00 44.22 100 PRO A CA 1
ATOM 730 C C . PRO A 1 100 ? -39.457 -30.159 28.234 1.00 44.22 100 PRO A C 1
ATOM 732 O O . PRO A 1 100 ? -39.023 -31.275 28.517 1.00 44.22 100 PRO A O 1
ATOM 735 N N . LYS A 1 101 ? -40.767 -29.896 28.205 1.00 64.44 101 LYS A N 1
ATOM 736 C CA . LYS A 1 101 ? -41.798 -30.937 28.280 1.00 64.44 101 LYS A CA 1
ATOM 737 C C . LYS A 1 101 ? -42.353 -31.181 26.884 1.00 64.44 101 LYS A C 1
ATOM 739 O O . LYS A 1 101 ? -42.718 -30.236 26.188 1.00 64.44 101 LYS A O 1
ATOM 744 N N . LEU A 1 102 ? -42.423 -32.450 26.487 1.00 42.06 102 LEU A N 1
ATOM 745 C CA . LEU A 1 102 ? -43.068 -32.834 25.236 1.00 42.06 102 LEU A CA 1
ATOM 746 C C . LEU A 1 102 ? -44.566 -32.478 25.276 1.00 42.06 102 LEU A C 1
ATOM 748 O O . LEU A 1 102 ? -45.201 -32.625 26.326 1.00 42.06 102 LEU A O 1
ATOM 752 N N . PRO A 1 103 ? -45.142 -32.015 24.155 1.00 47.12 103 PRO A N 1
ATOM 753 C CA . PRO A 1 103 ? -46.571 -31.755 24.067 1.00 47.12 103 PRO A CA 1
ATOM 754 C C . PRO A 1 103 ? -47.360 -33.060 24.229 1.00 47.12 103 PRO A C 1
ATOM 756 O O . PRO A 1 1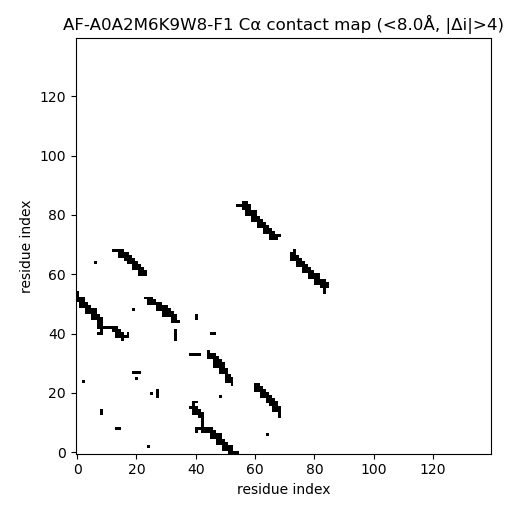03 ? -46.985 -34.090 23.670 1.00 47.12 103 PRO A O 1
ATOM 759 N N . ASN A 1 104 ? -48.483 -33.016 24.953 1.00 50.41 104 ASN A N 1
ATOM 760 C CA . ASN A 1 104 ? -49.469 -34.093 24.882 1.00 50.41 104 ASN A CA 1
ATOM 761 C C . ASN A 1 104 ? -50.000 -34.147 23.444 1.00 50.41 104 ASN A C 1
ATOM 763 O O . ASN A 1 104 ? -50.664 -33.212 22.995 1.00 50.41 104 ASN A O 1
ATOM 767 N N . THR A 1 105 ? -49.707 -35.222 22.714 1.00 40.81 105 THR A N 1
ATOM 768 C CA . THR A 1 105 ? -50.256 -35.442 21.377 1.00 40.81 105 THR A CA 1
ATOM 769 C C . THR A 1 105 ? -51.612 -36.133 21.474 1.00 40.81 105 THR A C 1
ATOM 771 O O . THR A 1 105 ? -51.755 -37.231 22.003 1.00 40.81 105 THR A O 1
ATOM 774 N N . GLY A 1 106 ? -52.625 -35.465 20.931 1.00 40.41 106 GLY A N 1
ATOM 775 C CA . GLY A 1 106 ? -53.964 -35.994 20.718 1.00 40.41 106 GLY A CA 1
ATOM 776 C C . GLY A 1 106 ? -54.672 -35.094 19.718 1.00 40.41 106 GLY A C 1
ATOM 777 O O . GLY A 1 106 ? -55.188 -34.041 20.081 1.00 40.41 106 GLY A O 1
ATOM 778 N N . VAL A 1 107 ? -54.646 -35.468 18.439 1.00 44.62 107 VAL A N 1
ATOM 779 C CA . VAL A 1 107 ? -55.469 -34.807 17.422 1.00 44.62 107 VAL A CA 1
ATOM 780 C C . VAL A 1 107 ? -56.924 -35.170 17.689 1.00 44.62 107 VAL A C 1
ATOM 782 O O . VAL A 1 107 ? -57.336 -36.306 17.477 1.00 44.62 107 VAL A O 1
ATOM 785 N N . THR A 1 108 ? -57.719 -34.211 18.158 1.00 52.41 108 THR A N 1
ATOM 786 C CA . THR A 1 108 ? -59.174 -34.320 18.039 1.00 52.41 108 THR A CA 1
ATOM 787 C C . THR A 1 108 ? -59.574 -33.689 16.711 1.00 52.41 108 THR A C 1
ATOM 789 O O . THR A 1 108 ? -59.216 -32.552 16.403 1.00 52.41 108 THR A O 1
ATOM 792 N N . SER A 1 109 ? -60.264 -34.455 15.867 1.00 51.81 109 SER A N 1
ATOM 793 C CA . SER A 1 109 ? -60.782 -33.970 14.589 1.00 51.81 109 SER A CA 1
ATOM 794 C C . SER A 1 109 ? -61.958 -33.024 14.835 1.00 51.81 109 SER A C 1
ATOM 796 O O . SER A 1 109 ? -63.113 -33.444 14.842 1.00 51.81 109 SER A O 1
ATOM 798 N N . ALA A 1 110 ? -61.678 -31.737 15.035 1.00 50.62 110 ALA A N 1
ATOM 799 C CA . ALA A 1 110 ? -62.708 -30.705 15.062 1.00 50.62 110 ALA A CA 1
ATOM 800 C C . ALA A 1 110 ? -62.989 -30.208 13.637 1.00 50.62 110 ALA A C 1
ATOM 802 O O . ALA A 1 110 ? -62.306 -29.359 13.067 1.00 50.62 110 ALA A O 1
ATOM 803 N N . ARG A 1 111 ? -64.022 -30.822 13.070 1.00 48.31 111 ARG A N 1
ATOM 804 C CA . ARG A 1 111 ? -64.771 -30.439 11.876 1.00 48.31 111 ARG A CA 1
ATOM 805 C C . ARG A 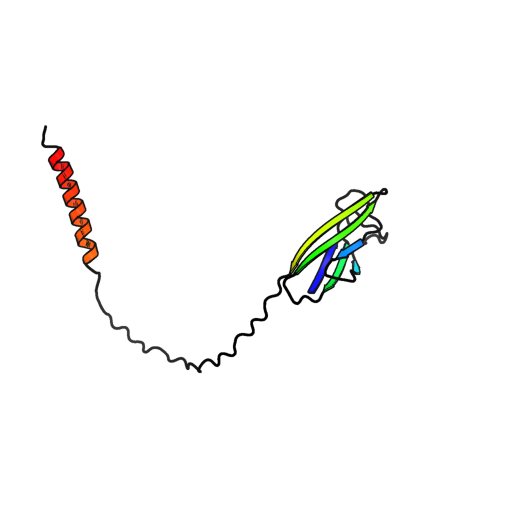1 111 ? -65.362 -29.022 12.022 1.00 48.31 111 ARG A C 1
ATOM 807 O O . ARG A 1 111 ? -66.048 -28.758 12.999 1.00 48.31 111 ARG A O 1
ATOM 814 N N . ASN A 1 112 ? -65.194 -28.223 10.962 1.00 53.62 112 ASN A N 1
ATOM 815 C CA . ASN A 1 112 ? -65.963 -27.036 10.547 1.00 53.62 112 ASN A CA 1
ATOM 816 C C . ASN A 1 112 ? -65.916 -25.764 11.416 1.00 53.62 112 ASN A C 1
ATOM 818 O O . ASN A 1 112 ? -66.391 -25.759 12.541 1.00 53.62 112 ASN A O 1
ATOM 822 N N . ASN A 1 113 ? -65.492 -24.650 10.796 1.00 53.69 113 ASN A N 1
ATOM 823 C CA . ASN A 1 113 ? -66.195 -23.357 10.867 1.00 53.69 113 ASN A CA 1
ATOM 824 C C . ASN A 1 113 ? -65.645 -22.353 9.834 1.00 53.69 113 ASN A C 1
ATOM 826 O O . ASN A 1 113 ? -64.884 -21.443 10.153 1.00 53.69 113 ASN A O 1
ATOM 830 N N . ILE A 1 114 ? -66.056 -22.509 8.572 1.00 61.53 114 ILE A N 1
ATOM 831 C CA . ILE A 1 114 ? -65.924 -21.438 7.574 1.00 61.53 114 ILE A CA 1
ATOM 832 C C . ILE A 1 114 ? -66.932 -20.340 7.959 1.00 61.53 114 ILE A C 1
ATOM 834 O O . ILE A 1 114 ? -68.126 -20.643 8.031 1.00 61.53 114 ILE A O 1
ATOM 838 N N . PRO A 1 115 ? -66.518 -19.086 8.212 1.00 48.31 115 PRO A N 1
ATOM 839 C CA . PRO A 1 115 ? -67.454 -18.032 8.583 1.00 48.31 115 PRO A CA 1
ATOM 840 C C . PRO A 1 115 ? -68.281 -17.601 7.362 1.00 48.31 115 PRO A C 1
ATOM 842 O O . PRO A 1 115 ? -67.769 -17.022 6.405 1.00 48.31 115 PRO A O 1
ATOM 845 N N . TRP A 1 116 ? -69.590 -17.861 7.409 1.00 53.25 116 TRP A N 1
ATOM 846 C CA . TRP A 1 116 ? -70.572 -17.558 6.352 1.00 53.25 116 TRP A CA 1
ATOM 847 C C . TRP A 1 116 ? -70.752 -16.058 6.039 1.00 53.25 116 TRP A C 1
ATOM 849 O O . TRP A 1 116 ? -71.384 -15.705 5.043 1.00 53.25 116 TRP A O 1
ATOM 859 N N . ASN A 1 117 ? -70.145 -15.164 6.824 1.00 53.84 117 ASN A N 1
ATOM 860 C CA . ASN A 1 117 ? -70.257 -13.709 6.663 1.00 53.84 117 ASN A CA 1
ATOM 861 C C . ASN A 1 117 ? -69.537 -13.157 5.418 1.00 53.84 117 ASN A C 1
ATOM 863 O O . ASN A 1 117 ? -69.688 -11.981 5.101 1.00 53.84 117 ASN A O 1
ATOM 867 N N . ILE A 1 118 ? -68.772 -13.988 4.703 1.00 54.47 118 ILE A N 1
ATOM 868 C CA . ILE A 1 118 ? -68.031 -13.580 3.500 1.00 54.47 118 ILE A CA 1
ATOM 869 C C . ILE A 1 118 ? -68.821 -13.880 2.209 1.00 54.47 118 ILE A C 1
ATOM 871 O O . ILE A 1 118 ? -68.625 -13.205 1.203 1.00 54.47 118 ILE A O 1
ATOM 875 N N . ILE A 1 119 ? -69.762 -14.834 2.218 1.00 52.75 119 ILE A N 1
ATOM 876 C CA . ILE A 1 119 ? -70.415 -15.310 0.979 1.00 52.75 119 ILE A CA 1
ATOM 877 C C . ILE A 1 119 ? -71.696 -14.518 0.639 1.00 52.75 119 ILE A C 1
ATOM 879 O O . ILE A 1 119 ? -72.055 -14.389 -0.530 1.00 52.75 119 ILE A O 1
ATOM 883 N N . VAL A 1 120 ? -72.362 -13.906 1.623 1.00 54.72 120 VAL A N 1
ATOM 884 C CA . VAL A 1 120 ? -73.662 -13.231 1.419 1.00 54.72 120 VAL A CA 1
ATOM 885 C C . VAL A 1 120 ? -73.578 -11.816 0.792 1.00 54.72 120 VAL A C 1
ATOM 887 O O . VAL A 1 120 ? -74.414 -11.520 -0.063 1.00 54.72 120 VAL A O 1
ATOM 890 N N . PRO A 1 121 ? -72.597 -10.934 1.091 1.00 51.56 121 PRO A N 1
ATOM 891 C CA . PRO A 1 121 ? -72.586 -9.585 0.506 1.00 51.56 121 PRO A CA 1
ATOM 892 C C . PRO A 1 121 ? -72.190 -9.557 -0.982 1.00 51.56 121 PRO A C 1
ATOM 894 O O . PRO A 1 121 ? -72.663 -8.699 -1.728 1.00 51.56 121 PRO A O 1
ATOM 897 N N . ALA A 1 122 ? -71.359 -10.504 -1.437 1.00 55.09 122 ALA A N 1
ATOM 898 C CA . ALA A 1 122 ? -70.882 -10.553 -2.823 1.00 55.09 122 ALA A CA 1
ATOM 899 C C . ALA A 1 122 ? -71.991 -10.943 -3.821 1.00 55.09 122 ALA A C 1
ATOM 901 O O . ALA A 1 122 ? -72.065 -10.388 -4.918 1.00 55.09 122 ALA A O 1
ATOM 902 N N . GLY A 1 123 ? -72.901 -11.842 -3.427 1.00 53.50 123 GLY A N 1
ATOM 903 C CA . GLY A 1 123 ? -74.034 -12.249 -4.267 1.00 53.50 123 GLY A CA 1
ATOM 904 C C . GLY A 1 123 ? -75.069 -11.137 -4.465 1.00 53.50 123 GLY A C 1
ATOM 905 O O . GLY A 1 123 ? -75.605 -10.972 -5.559 1.00 53.50 123 GLY A O 1
ATOM 906 N N . ILE A 1 124 ? -75.302 -10.316 -3.437 1.00 57.19 124 ILE A N 1
ATOM 907 C CA . ILE A 1 124 ? -76.281 -9.218 -3.486 1.00 57.19 124 ILE A CA 1
ATOM 908 C C . ILE A 1 124 ? -75.809 -8.100 -4.436 1.00 57.19 124 ILE A C 1
ATOM 910 O O . ILE A 1 124 ? -76.608 -7.580 -5.217 1.00 57.19 124 ILE A O 1
ATOM 914 N N . PHE A 1 125 ? -74.507 -7.784 -4.459 1.00 57.28 125 PHE A N 1
ATOM 915 C CA . PHE A 1 125 ? -73.935 -6.794 -5.386 1.00 57.28 125 PHE A CA 1
ATOM 916 C C . PHE A 1 125 ? -74.009 -7.226 -6.862 1.00 57.28 125 PHE A C 1
ATOM 918 O O . PHE A 1 125 ? -74.258 -6.393 -7.740 1.00 57.28 125 PHE A O 1
ATOM 925 N N . ALA A 1 126 ? -73.852 -8.521 -7.153 1.00 59.34 126 ALA A N 1
ATOM 926 C CA . ALA A 1 126 ? -73.951 -9.043 -8.518 1.00 59.34 126 ALA A CA 1
ATOM 927 C C . ALA A 1 126 ? -75.394 -9.006 -9.061 1.00 59.34 126 ALA A C 1
ATOM 929 O O . ALA A 1 126 ? -75.612 -8.684 -10.228 1.00 59.34 126 ALA A O 1
ATOM 930 N N . VAL A 1 127 ? -76.400 -9.265 -8.216 1.00 62.62 127 VAL A N 1
ATOM 931 C CA . VAL A 1 127 ? -77.814 -9.238 -8.636 1.00 62.62 127 VAL A CA 1
ATOM 932 C C . VAL A 1 127 ? -78.317 -7.803 -8.836 1.00 62.62 127 VAL A C 1
ATOM 934 O O . VAL A 1 127 ? -79.003 -7.527 -9.822 1.00 62.62 127 VAL A O 1
ATOM 937 N N . LEU A 1 128 ? -77.939 -6.866 -7.957 1.00 59.81 128 LEU A N 1
ATOM 938 C CA . LEU A 1 128 ? -78.349 -5.457 -8.066 1.00 59.81 128 LEU A CA 1
ATOM 939 C C . LEU A 1 128 ? -77.752 -4.760 -9.299 1.00 59.8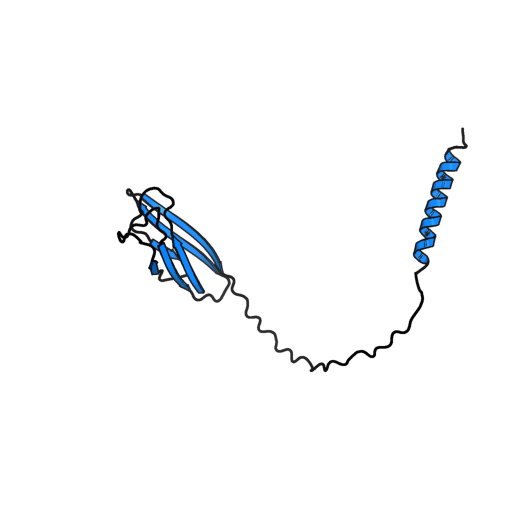1 128 LEU A C 1
ATOM 941 O O . LEU A 1 128 ? -78.434 -3.962 -9.944 1.00 59.81 128 LEU A O 1
ATOM 945 N N . THR A 1 129 ? -76.514 -5.093 -9.672 1.00 60.94 129 THR A N 1
ATOM 946 C CA . THR A 1 129 ? -75.887 -4.549 -10.887 1.00 60.94 129 THR A CA 1
ATOM 947 C C . THR A 1 129 ? -76.547 -5.097 -12.155 1.00 60.94 129 THR A C 1
ATOM 949 O O . THR A 1 129 ? -76.861 -4.316 -13.053 1.00 60.94 129 THR A O 1
ATOM 952 N N . LEU A 1 130 ? -76.884 -6.393 -12.215 1.00 60.19 130 LEU A N 1
ATOM 953 C CA . LEU A 1 130 ? -77.611 -6.969 -13.357 1.00 60.19 130 LEU A CA 1
ATOM 954 C C . LEU A 1 130 ? -79.028 -6.376 -13.527 1.00 60.19 130 LEU A C 1
ATOM 956 O O . LEU A 1 130 ? -79.466 -6.107 -14.650 1.00 60.19 130 LEU A O 1
ATOM 960 N N . PHE A 1 131 ? -79.742 -6.120 -12.425 1.00 62.34 131 PHE A N 1
ATOM 961 C CA . PHE A 1 131 ? -81.073 -5.492 -12.453 1.00 62.34 131 PHE A CA 1
ATOM 962 C C . PHE A 1 131 ? -81.033 -4.039 -12.947 1.00 62.34 131 PHE A C 1
ATOM 964 O O . PHE A 1 131 ? -81.918 -3.593 -13.681 1.00 62.34 131 PHE A O 1
ATOM 971 N N . TYR A 1 132 ? -79.984 -3.300 -12.582 1.00 63.47 132 TYR A N 1
ATOM 972 C CA . TYR A 1 132 ? -79.780 -1.931 -13.049 1.00 63.47 132 TYR A CA 1
ATOM 973 C C . TYR A 1 132 ? -79.580 -1.868 -14.573 1.00 63.47 132 TYR A C 1
ATOM 975 O O . TYR A 1 132 ? -80.191 -1.037 -15.249 1.00 63.47 132 TYR A O 1
ATOM 983 N N . PHE A 1 133 ? -78.786 -2.782 -15.141 1.00 62.59 133 PHE A N 1
ATOM 984 C CA . PHE A 1 133 ? -78.534 -2.803 -16.587 1.00 62.59 133 PHE A CA 1
ATOM 985 C C . PHE A 1 133 ? -79.723 -3.308 -17.414 1.00 62.59 133 PHE A C 1
ATOM 987 O O . PHE A 1 133 ? -79.940 -2.812 -18.521 1.00 62.59 133 PHE A O 1
ATOM 994 N N . THR A 1 134 ? -80.517 -4.247 -16.894 1.00 62.03 134 THR A N 1
ATOM 995 C CA . THR A 1 134 ? -81.710 -4.753 -17.598 1.00 62.03 134 THR A CA 1
ATOM 996 C C . THR A 1 134 ? -82.837 -3.718 -17.646 1.00 62.03 134 THR A C 1
ATOM 998 O O . THR A 1 134 ? -83.420 -3.520 -18.712 1.00 62.03 134 THR A O 1
ATOM 1001 N N . ARG A 1 135 ? -83.082 -2.961 -16.564 1.00 59.84 135 ARG A N 1
ATOM 1002 C CA . ARG A 1 135 ? -84.082 -1.872 -16.568 1.00 59.84 135 ARG A CA 1
ATOM 1003 C C . ARG A 1 135 ? -83.737 -0.724 -17.517 1.00 59.84 135 ARG A C 1
ATOM 1005 O O . ARG A 1 135 ? -84.639 -0.141 -18.109 1.00 59.84 135 ARG A O 1
ATOM 1012 N N . ARG A 1 136 ? -82.450 -0.416 -17.710 1.00 59.66 136 ARG A N 1
ATOM 1013 C CA . ARG A 1 136 ? -82.018 0.657 -18.623 1.00 59.66 136 ARG A CA 1
ATOM 1014 C C . ARG A 1 136 ? -82.289 0.355 -20.104 1.00 59.66 136 ARG A C 1
ATOM 1016 O O . ARG A 1 136 ? -82.311 1.288 -20.895 1.00 59.66 136 ARG A O 1
ATOM 1023 N N . LYS A 1 137 ? -82.483 -0.917 -20.481 1.00 54.25 137 LYS A N 1
ATOM 1024 C CA . LYS A 1 137 ? -82.699 -1.341 -21.878 1.00 54.25 137 LYS A CA 1
ATOM 1025 C C . LYS A 1 137 ? -84.171 -1.500 -22.294 1.00 54.25 137 LYS A C 1
ATOM 1027 O O . LYS A 1 137 ? -84.407 -1.705 -23.474 1.00 54.25 137 LYS A O 1
ATOM 1032 N N . GLN A 1 138 ? -85.144 -1.394 -21.380 1.00 54.59 138 GLN A N 1
ATOM 1033 C CA . GLN A 1 138 ? -86.585 -1.510 -21.695 1.00 54.59 138 GLN A CA 1
ATOM 1034 C C . GLN A 1 138 ? -87.322 -0.159 -21.806 1.00 54.59 138 GLN A C 1
ATOM 1036 O O . GLN A 1 138 ? -88.546 -0.135 -21.853 1.00 54.59 138 GLN A O 1
ATOM 1041 N N . ILE A 1 139 ? -86.595 0.964 -21.845 1.00 57.19 139 ILE A N 1
ATOM 1042 C CA . ILE A 1 139 ? -87.155 2.305 -22.084 1.00 57.19 139 ILE A CA 1
ATOM 1043 C C . ILE A 1 139 ? -86.553 2.858 -23.385 1.00 57.19 139 ILE A C 1
ATOM 1045 O O . ILE A 1 139 ? -85.759 3.795 -23.352 1.00 57.19 139 ILE A O 1
ATOM 1049 N N . ILE A 1 140 ? -86.883 2.199 -24.502 1.00 48.91 140 ILE A N 1
ATOM 1050 C CA . ILE A 1 140 ? -87.038 2.730 -25.870 1.00 48.91 140 ILE A CA 1
ATOM 1051 C C . ILE A 1 140 ? -88.177 1.924 -26.494 1.00 48.91 140 ILE A C 1
ATOM 1053 O O . ILE A 1 140 ? -88.108 0.677 -26.387 1.00 48.91 140 ILE A O 1
#